Protein AF-A0A7G3AME1-F1 (afdb_monomer_lite)

Radius of gyration: 19.37 Å; chains: 1; bounding box: 49×24×48 Å

Secondary structure (DSSP, 8-state):
-HHHHHHHHHHHHTSHHHHHHHHHHHHHHHHHHTTTTTTGGGT--BPPPBTTTBT-HHHHTTSS-HHHHHHHHHTSSTT-SEEEEEETTEEEEEE--

pLDDT: mean 94.3, std 5.67, range [74.25, 98.38]

Sequence (97 aa):
MISYAISLLIGFVFSKWGAAVAALVYVAYKWSISPFDTWEKRGVKSIPPVPFFGNFKEVLLQTKTFNDATNEQYNYFPNEQVFGIYQLRQPLLMIRD

Organism: Lutzomyia longipalpis (NCBI:txid7200)

Structure (mmCIF, N/CA/C/O backbone):
data_AF-A0A7G3AME1-F1
#
_entry.id   AF-A0A7G3AME1-F1
#
loop_
_atom_site.group_PDB
_atom_site.id
_atom_site.type_symbol
_atom_site.label_atom_id
_atom_site.label_alt_id
_atom_site.label_comp_id
_atom_site.label_asym_id
_atom_site.label_entity_id
_atom_site.label_seq_id
_atom_site.pdbx_PDB_ins_code
_atom_site.Cartn_x
_atom_site.Cartn_y
_atom_site.Cartn_z
_atom_site.occupancy
_atom_site.B_iso_or_equiv
_atom_site.auth_seq_id
_atom_site.auth_comp_id
_atom_site.auth_asym_id
_atom_site.auth_atom_id
_atom_site.pdbx_PDB_model_num
ATOM 1 N N . MET A 1 1 ? 28.865 14.376 -25.031 1.00 74.25 1 MET A N 1
ATOM 2 C CA . MET A 1 1 ? 28.498 13.482 -23.905 1.00 74.25 1 MET A CA 1
ATOM 3 C C . MET A 1 1 ? 27.001 13.519 -23.593 1.00 74.25 1 MET A C 1
ATOM 5 O O . MET A 1 1 ? 26.384 12.468 -23.658 1.00 74.25 1 MET A O 1
ATOM 9 N N . ILE A 1 2 ? 26.387 14.689 -23.360 1.00 81.75 2 ILE A N 1
ATOM 10 C CA . ILE A 1 2 ? 24.939 14.806 -23.057 1.00 81.75 2 ILE A CA 1
ATOM 11 C C . ILE A 1 2 ? 24.042 14.290 -24.201 1.00 81.75 2 ILE A C 1
ATOM 13 O O . ILE A 1 2 ? 23.155 13.479 -23.965 1.00 81.75 2 ILE A O 1
ATOM 17 N N . SER A 1 3 ? 24.318 14.673 -25.453 1.00 80.81 3 SER A N 1
ATOM 18 C CA . SER A 1 3 ? 23.549 14.199 -26.620 1.00 80.81 3 SER A CA 1
ATOM 19 C C . SER A 1 3 ? 23.598 12.671 -26.802 1.00 80.81 3 SER A C 1
ATOM 21 O O . SER A 1 3 ? 22.592 12.068 -27.156 1.00 80.81 3 SER A O 1
ATOM 23 N N . TYR A 1 4 ? 24.722 12.025 -26.476 1.00 87.19 4 TYR A N 1
ATOM 24 C CA . TYR A 1 4 ? 24.857 10.567 -26.557 1.00 87.19 4 TYR A CA 1
ATOM 25 C C . TYR A 1 4 ? 24.028 9.850 -25.480 1.00 87.19 4 TYR A C 1
ATOM 27 O O . TYR A 1 4 ? 23.345 8.873 -25.774 1.00 87.19 4 TYR A O 1
ATOM 35 N N . ALA A 1 5 ? 24.025 10.377 -24.250 1.00 83.81 5 ALA A N 1
ATOM 36 C CA . ALA A 1 5 ? 23.186 9.862 -23.169 1.00 83.81 5 ALA A CA 1
ATOM 37 C C . ALA A 1 5 ? 21.686 9.975 -23.502 1.00 83.81 5 ALA A C 1
ATOM 39 O O . ALA A 1 5 ? 20.931 9.037 -23.262 1.00 83.81 5 ALA A O 1
ATOM 40 N N . ILE A 1 6 ? 21.264 11.082 -24.123 1.00 85.50 6 ILE A N 1
ATOM 41 C CA . ILE A 1 6 ? 19.876 11.283 -24.566 1.00 85.50 6 ILE A CA 1
ATOM 42 C C . ILE A 1 6 ? 19.495 10.274 -25.659 1.00 85.50 6 ILE A C 1
ATOM 44 O O . ILE A 1 6 ? 18.458 9.623 -25.550 1.00 85.50 6 ILE A O 1
ATOM 48 N N . SER A 1 7 ? 20.340 10.084 -26.675 1.00 82.25 7 SER A N 1
ATOM 49 C CA . SER A 1 7 ? 20.075 9.116 -27.748 1.00 82.25 7 SER A CA 1
ATOM 50 C C . SER A 1 7 ? 20.003 7.672 -27.239 1.00 82.25 7 SER A C 1
ATOM 52 O O . SER A 1 7 ? 19.168 6.903 -27.713 1.00 82.25 7 SER A O 1
ATOM 54 N N . LEU A 1 8 ? 20.821 7.306 -26.246 1.00 82.19 8 LEU A N 1
ATOM 55 C CA . LEU A 1 8 ? 20.750 5.995 -25.591 1.00 82.19 8 LEU A CA 1
ATOM 56 C C . LEU A 1 8 ? 19.444 5.801 -24.813 1.00 82.19 8 LEU A C 1
ATOM 58 O O . LEU A 1 8 ? 18.836 4.736 -24.907 1.00 82.19 8 LEU A O 1
ATOM 62 N N . LEU A 1 9 ? 18.987 6.823 -24.081 1.00 79.94 9 LEU A N 1
ATOM 63 C CA . LEU A 1 9 ? 17.713 6.773 -23.359 1.00 79.94 9 LEU A CA 1
ATOM 64 C C . LEU A 1 9 ? 16.527 6.643 -24.321 1.00 79.94 9 LEU A C 1
ATOM 66 O O . LEU A 1 9 ? 15.665 5.793 -24.112 1.00 79.94 9 LEU A O 1
ATOM 70 N N . ILE A 1 10 ? 16.512 7.423 -25.405 1.00 79.25 10 ILE A N 1
ATOM 71 C CA . ILE A 1 10 ? 15.483 7.343 -26.451 1.00 79.25 10 ILE A CA 1
ATOM 72 C C . ILE A 1 10 ? 15.495 5.952 -27.093 1.00 79.25 10 ILE A C 1
ATOM 74 O O . ILE A 1 10 ? 14.458 5.294 -27.164 1.00 79.25 10 ILE A O 1
ATOM 78 N N . GLY A 1 11 ? 16.670 5.462 -27.494 1.00 78.50 11 GLY A N 1
ATOM 79 C CA . GLY A 1 11 ? 16.819 4.125 -28.062 1.00 78.50 11 GLY A CA 1
ATOM 80 C C . GLY A 1 11 ? 16.319 3.028 -27.122 1.00 78.50 11 GLY A C 1
ATOM 81 O O . GLY A 1 11 ? 15.637 2.111 -27.567 1.00 78.50 11 GLY A O 1
ATOM 82 N N . PHE A 1 12 ? 16.588 3.139 -25.819 1.00 80.75 12 PHE A N 1
ATOM 83 C CA . PHE A 1 12 ? 16.099 2.192 -24.819 1.00 80.75 12 PHE A CA 1
ATOM 84 C C . PHE A 1 12 ? 14.572 2.230 -24.674 1.00 80.75 12 PHE A C 1
ATOM 86 O O . PHE A 1 12 ? 13.942 1.172 -24.699 1.00 80.75 12 PHE A O 1
ATOM 93 N N . VAL A 1 13 ? 13.973 3.422 -24.590 1.00 81.62 13 VAL A N 1
ATOM 94 C CA . VAL A 1 13 ? 12.515 3.608 -24.467 1.00 81.62 13 VAL A CA 1
ATOM 95 C C . VAL A 1 13 ? 11.767 3.010 -25.662 1.00 81.62 13 VAL A C 1
ATOM 97 O O . VAL A 1 13 ? 10.772 2.317 -25.465 1.00 81.62 13 VAL A O 1
ATOM 100 N N . PHE A 1 14 ? 12.269 3.206 -26.885 1.00 83.62 14 PHE A N 1
ATOM 101 C CA . PHE A 1 14 ? 11.668 2.649 -28.105 1.00 83.62 14 PHE A CA 1
ATOM 102 C C . PHE A 1 14 ? 12.154 1.229 -28.446 1.00 83.62 14 PHE A C 1
ATOM 104 O O . PHE A 1 14 ? 11.772 0.668 -29.474 1.00 83.62 14 PHE A O 1
ATOM 111 N N . SER A 1 15 ? 12.981 0.616 -27.594 1.00 90.94 15 SER A N 1
ATOM 112 C CA . SER A 1 15 ? 13.423 -0.768 -27.775 1.00 90.94 15 SER A CA 1
ATOM 113 C C . SER A 1 15 ? 12.425 -1.772 -27.196 1.00 90.94 15 SER A C 1
ATOM 115 O O . SER A 1 15 ? 11.650 -1.478 -26.284 1.00 90.94 15 SER A O 1
ATOM 117 N N . LYS A 1 16 ? 12.536 -3.030 -27.640 1.00 90.38 16 LYS A N 1
ATOM 118 C CA . LYS A 1 16 ? 11.822 -4.168 -27.038 1.00 90.38 16 LYS A CA 1
ATOM 119 C C . LYS A 1 16 ? 12.061 -4.311 -25.527 1.00 90.38 16 LYS A C 1
ATOM 121 O O . LYS A 1 16 ? 11.189 -4.804 -24.822 1.00 90.38 16 LYS A O 1
ATOM 126 N N . TRP A 1 17 ? 13.217 -3.866 -25.026 1.00 91.38 17 TRP A N 1
ATOM 127 C CA . TRP A 1 17 ? 13.538 -3.903 -23.599 1.00 91.38 17 TRP A CA 1
ATOM 128 C C . TRP A 1 17 ? 12.768 -2.839 -22.816 1.00 91.38 17 TRP A C 1
ATOM 130 O O . TRP A 1 17 ? 12.251 -3.145 -21.746 1.00 91.38 17 TRP A O 1
ATOM 140 N N . GLY A 1 18 ? 12.611 -1.634 -23.375 1.00 92.44 18 GLY A N 1
ATOM 141 C CA . GLY A 1 18 ? 11.757 -0.591 -22.801 1.00 92.44 18 GLY A CA 1
ATOM 142 C C . GLY A 1 18 ? 10.299 -1.044 -22.705 1.00 92.44 18 GLY A C 1
ATOM 143 O O . GLY A 1 18 ? 9.689 -0.944 -21.640 1.00 92.44 18 GLY A O 1
ATOM 144 N N . ALA A 1 19 ? 9.772 -1.648 -23.775 1.00 92.38 19 ALA A N 1
ATOM 145 C CA . ALA A 1 19 ? 8.428 -2.229 -23.777 1.00 92.38 19 ALA A CA 1
ATOM 146 C C . ALA A 1 19 ? 8.274 -3.372 -22.753 1.00 92.38 19 ALA A C 1
ATOM 148 O O . ALA A 1 19 ? 7.277 -3.419 -22.033 1.00 92.38 19 ALA A O 1
ATOM 149 N N . ALA A 1 20 ? 9.266 -4.262 -22.638 1.00 95.06 20 ALA A N 1
ATOM 150 C CA . ALA A 1 20 ? 9.258 -5.343 -21.651 1.00 95.06 20 ALA A CA 1
ATOM 151 C C . ALA A 1 20 ? 9.256 -4.813 -20.207 1.00 95.06 20 ALA A C 1
ATOM 153 O O . ALA A 1 20 ? 8.497 -5.306 -19.374 1.00 95.06 20 ALA A O 1
ATOM 154 N N . VAL A 1 21 ? 10.053 -3.780 -19.914 1.00 95.38 21 VAL A N 1
ATOM 155 C CA . VAL A 1 21 ? 10.070 -3.121 -18.599 1.00 95.38 21 VAL A CA 1
ATOM 156 C C . VAL A 1 21 ? 8.727 -2.455 -18.307 1.00 95.38 21 VAL A C 1
ATOM 158 O O . VAL A 1 21 ? 8.185 -2.640 -17.220 1.00 95.38 21 VAL A O 1
ATOM 161 N N . ALA A 1 22 ? 8.145 -1.739 -19.273 1.00 95.25 22 ALA A N 1
ATOM 162 C CA . ALA A 1 22 ? 6.830 -1.121 -19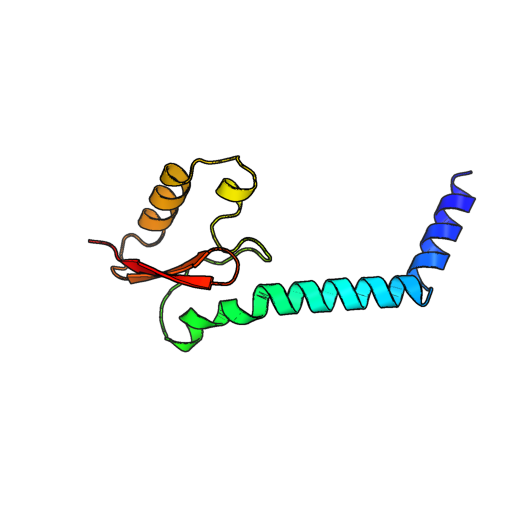.110 1.00 95.25 22 ALA A CA 1
ATOM 163 C C . ALA A 1 22 ? 5.733 -2.166 -18.837 1.00 95.25 22 ALA A C 1
ATOM 165 O O . ALA A 1 22 ? 4.925 -1.989 -17.924 1.00 95.25 22 ALA A O 1
ATOM 166 N N . ALA A 1 23 ? 5.743 -3.285 -19.569 1.00 96.81 23 ALA A N 1
ATOM 167 C CA . ALA A 1 23 ? 4.825 -4.397 -19.342 1.00 96.81 23 ALA A CA 1
ATOM 168 C C . ALA A 1 23 ? 5.011 -5.014 -17.946 1.00 96.81 23 ALA A C 1
ATOM 170 O O . ALA A 1 23 ? 4.028 -5.253 -17.246 1.00 96.81 23 ALA A O 1
ATOM 171 N N . LEU A 1 24 ? 6.257 -5.214 -17.504 1.00 97.75 24 LEU A N 1
ATOM 172 C CA . LEU A 1 24 ? 6.560 -5.736 -16.170 1.00 97.75 24 LEU A CA 1
ATOM 173 C C . LEU A 1 24 ? 6.064 -4.795 -15.063 1.00 97.75 24 LEU A C 1
ATOM 175 O O . LEU A 1 24 ? 5.425 -5.254 -14.119 1.00 97.75 24 LEU A O 1
ATOM 179 N N . VAL A 1 25 ? 6.304 -3.486 -15.194 1.00 97.38 25 VAL A N 1
ATOM 180 C CA . VAL A 1 25 ? 5.817 -2.467 -14.247 1.00 97.38 25 VAL A CA 1
ATOM 181 C C . VAL A 1 25 ? 4.291 -2.459 -14.202 1.00 97.38 25 VAL A C 1
ATOM 183 O O . VAL A 1 25 ? 3.711 -2.438 -13.117 1.00 97.38 25 VAL A O 1
ATOM 186 N N . TYR A 1 26 ? 3.631 -2.535 -15.360 1.00 97.88 26 TYR A N 1
ATOM 187 C CA . TYR A 1 26 ? 2.174 -2.602 -15.437 1.00 97.88 26 TYR A CA 1
ATOM 188 C C . TYR A 1 26 ? 1.620 -3.852 -14.740 1.00 97.88 26 TYR A C 1
ATOM 190 O O . TYR A 1 26 ? 0.709 -3.745 -13.918 1.00 97.88 26 TYR A O 1
ATOM 198 N N . VAL A 1 27 ? 2.192 -5.030 -15.011 1.00 98.38 27 VAL A N 1
ATOM 199 C CA . VAL A 1 27 ? 1.789 -6.290 -14.366 1.00 98.38 27 VAL A CA 1
ATOM 200 C C . VAL A 1 27 ? 2.022 -6.231 -12.859 1.00 98.38 27 VAL A C 1
ATOM 202 O O . VAL A 1 27 ? 1.123 -6.589 -12.101 1.00 98.38 27 VAL A O 1
ATOM 205 N N . ALA A 1 28 ? 3.176 -5.734 -12.409 1.00 98.00 28 ALA A N 1
ATOM 206 C CA . ALA A 1 28 ? 3.481 -5.587 -10.988 1.00 98.00 28 ALA A CA 1
ATOM 207 C C . ALA A 1 28 ? 2.496 -4.633 -10.292 1.00 98.00 28 ALA A C 1
ATOM 209 O O . ALA A 1 28 ? 1.981 -4.951 -9.219 1.00 98.00 28 ALA A O 1
ATOM 210 N N . TYR A 1 29 ? 2.172 -3.502 -10.927 1.00 97.94 29 TYR A N 1
ATOM 211 C CA . TYR A 1 29 ? 1.172 -2.559 -10.432 1.00 97.94 29 TYR A CA 1
ATOM 212 C C . TYR A 1 29 ? -0.211 -3.212 -10.327 1.00 97.94 29 TYR A C 1
ATOM 214 O O . TYR A 1 29 ? -0.831 -3.177 -9.264 1.00 97.94 29 TYR A O 1
ATOM 222 N N . LYS A 1 30 ? -0.681 -3.876 -11.392 1.00 98.00 30 LYS A N 1
ATOM 223 C CA . LYS A 1 30 ? -1.983 -4.561 -11.404 1.00 98.00 30 LYS A CA 1
ATOM 224 C C . LYS A 1 30 ? -2.055 -5.686 -10.377 1.00 98.00 30 LYS A C 1
ATOM 226 O O . LYS A 1 30 ? -3.052 -5.776 -9.667 1.00 98.00 30 LYS A O 1
ATOM 231 N N . TRP A 1 31 ? -1.010 -6.503 -10.263 1.00 97.62 31 TRP A N 1
ATOM 232 C CA . TRP A 1 31 ? -0.893 -7.544 -9.240 1.00 97.62 31 TRP A CA 1
ATOM 233 C C . TRP A 1 31 ? -0.966 -6.958 -7.829 1.00 97.62 31 TRP A C 1
ATOM 235 O O . TRP A 1 31 ? -1.644 -7.507 -6.955 1.00 97.62 31 TRP A O 1
ATOM 245 N N . SER A 1 32 ? -0.310 -5.820 -7.611 1.00 97.25 32 SER A N 1
ATOM 246 C CA . SER A 1 32 ? -0.325 -5.155 -6.320 1.00 97.25 32 SER A CA 1
ATOM 247 C C . SER A 1 32 ? -1.716 -4.666 -5.923 1.00 97.25 32 SER A C 1
ATOM 249 O O . SER A 1 32 ? -2.059 -4.799 -4.752 1.00 97.25 32 SER A O 1
ATOM 251 N N . ILE A 1 33 ? -2.474 -4.063 -6.839 1.00 97.56 33 ILE A N 1
ATOM 252 C CA . ILE A 1 33 ? -3.775 -3.458 -6.510 1.00 97.56 33 ILE A CA 1
ATOM 253 C C . ILE A 1 33 ? -4.947 -4.432 -6.658 1.00 97.56 33 ILE A C 1
ATOM 255 O O . ILE A 1 33 ? -6.069 -4.094 -6.295 1.00 97.56 33 ILE A O 1
ATOM 259 N N . SER A 1 34 ? -4.707 -5.645 -7.169 1.00 97.19 34 SER A N 1
ATOM 260 C CA . SER A 1 34 ? -5.764 -6.624 -7.443 1.00 97.19 34 SER A CA 1
ATOM 261 C C . SER A 1 34 ? -6.675 -6.984 -6.256 1.00 97.19 34 SER A C 1
ATOM 263 O O . SER A 1 34 ? -7.820 -7.320 -6.532 1.00 97.19 34 SER A O 1
ATOM 265 N N . PRO A 1 35 ? -6.242 -6.963 -4.973 1.00 96.44 35 PRO A N 1
ATOM 266 C CA . PRO A 1 35 ? -7.132 -7.277 -3.855 1.00 96.44 35 PRO A CA 1
ATOM 267 C C . PRO A 1 35 ? -7.837 -6.047 -3.261 1.00 96.44 35 PRO A C 1
ATOM 269 O O . PRO A 1 35 ? -8.672 -6.211 -2.373 1.00 96.44 35 PRO A O 1
ATOM 272 N N . PHE A 1 36 ? -7.513 -4.825 -3.703 1.00 97.44 36 PHE A N 1
ATOM 273 C CA . PHE A 1 36 ? -7.955 -3.586 -3.048 1.00 97.44 36 PHE A CA 1
ATOM 274 C C . PHE A 1 36 ? -9.443 -3.255 -3.226 1.00 97.44 36 PHE A C 1
ATOM 276 O O . PHE A 1 36 ? -9.949 -2.356 -2.559 1.00 97.44 36 PHE A O 1
ATOM 283 N N . ASP A 1 37 ? -10.165 -4.040 -4.024 1.00 96.88 37 ASP A N 1
ATOM 284 C CA . ASP A 1 37 ? -11.618 -3.961 -4.187 1.00 96.88 37 ASP A CA 1
ATOM 285 C C . ASP A 1 37 ? -12.399 -4.882 -3.222 1.00 96.88 37 ASP A C 1
ATOM 287 O O . ASP A 1 37 ? -13.627 -4.938 -3.267 1.00 96.88 37 ASP A O 1
ATOM 291 N N . THR A 1 38 ? -11.711 -5.604 -2.325 1.00 97.88 38 THR A N 1
ATOM 292 C CA . THR A 1 38 ? -12.336 -6.585 -1.419 1.00 97.88 38 THR A CA 1
ATOM 293 C C . THR A 1 38 ? -13.397 -5.955 -0.516 1.00 97.88 38 THR A C 1
ATOM 295 O O . THR A 1 38 ? -14.478 -6.522 -0.354 1.00 97.88 38 THR A O 1
ATOM 298 N N . TRP A 1 39 ? -13.100 -4.804 0.092 1.00 98.06 39 TRP A N 1
ATOM 299 C CA . TRP A 1 39 ? -14.023 -4.133 1.014 1.00 98.06 39 TRP A CA 1
ATOM 300 C C . TRP A 1 39 ? -15.169 -3.428 0.294 1.00 98.06 39 TRP A C 1
ATOM 302 O O . TRP A 1 39 ? -16.317 -3.565 0.714 1.00 98.06 39 TRP A O 1
ATOM 312 N N . GLU A 1 40 ? -14.884 -2.794 -0.845 1.00 96.12 40 GLU A N 1
ATOM 313 C CA . GLU A 1 40 ? -15.897 -2.183 -1.709 1.00 96.12 40 GLU A CA 1
ATOM 314 C C . GLU A 1 40 ? -16.938 -3.218 -2.161 1.00 96.12 40 GLU A C 1
ATOM 316 O O . GLU A 1 40 ? -18.135 -3.017 -1.969 1.00 96.12 40 GLU A O 1
ATOM 321 N N . LYS A 1 41 ? -16.491 -4.390 -2.638 1.00 97.75 41 LYS A N 1
ATOM 322 C CA . LYS A 1 41 ? -17.372 -5.514 -3.012 1.00 97.75 41 LYS A CA 1
ATOM 323 C C . LYS A 1 41 ? -18.241 -6.029 -1.862 1.00 97.75 41 LYS A C 1
ATOM 325 O O . LYS A 1 41 ? -19.261 -6.665 -2.111 1.00 97.75 41 LYS A O 1
ATOM 330 N N . ARG A 1 42 ? -17.828 -5.802 -0.613 1.00 96.94 42 ARG A N 1
ATOM 331 C CA . ARG A 1 42 ? -18.550 -6.211 0.603 1.00 96.94 42 ARG A CA 1
ATOM 332 C C . ARG A 1 42 ? -19.407 -5.088 1.193 1.00 96.94 42 ARG A C 1
ATOM 334 O O . ARG A 1 42 ? -20.036 -5.310 2.220 1.00 96.94 42 ARG A O 1
ATOM 341 N N . GLY A 1 43 ? -19.422 -3.901 0.583 1.00 96.75 43 GLY A N 1
ATOM 342 C CA . GLY A 1 43 ? -20.133 -2.735 1.110 1.00 96.75 43 GLY A CA 1
ATOM 343 C C . GLY A 1 43 ? -19.515 -2.157 2.387 1.00 96.75 43 GLY A C 1
ATOM 344 O O . GLY A 1 43 ? -20.203 -1.478 3.143 1.00 96.75 43 GLY A O 1
ATOM 345 N N . VAL A 1 44 ? -18.233 -2.429 2.648 1.00 97.44 44 VAL A N 1
ATOM 346 C CA . VAL A 1 44 ? -17.510 -1.960 3.838 1.00 97.44 44 VAL A CA 1
ATOM 347 C C . VAL A 1 44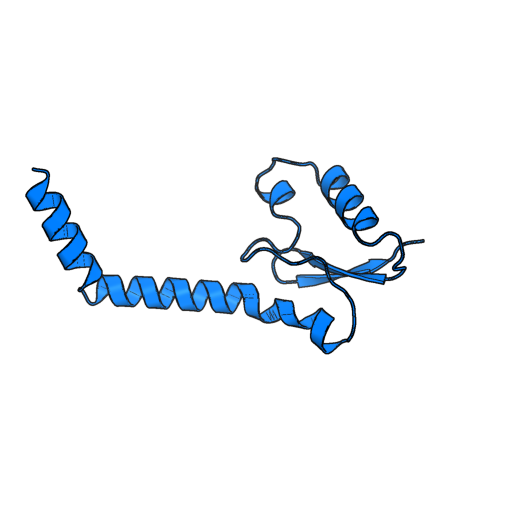 ? -16.600 -0.798 3.443 1.00 97.44 44 VAL A C 1
ATOM 349 O O . VAL A 1 44 ? -15.828 -0.907 2.489 1.0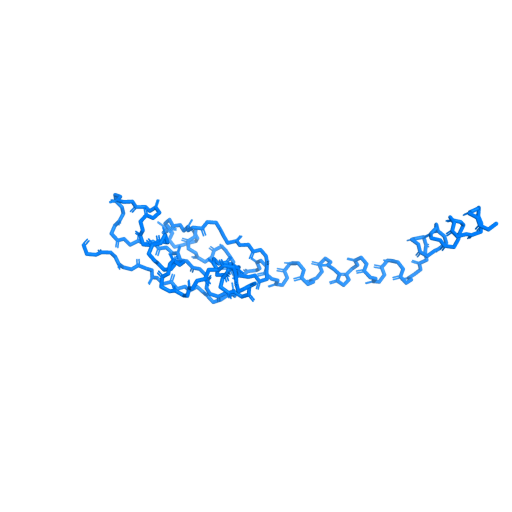0 97.44 44 VAL A O 1
ATOM 352 N N . LYS A 1 45 ? -16.657 0.315 4.185 1.00 97.12 45 LYS A N 1
ATOM 353 C CA . LYS A 1 45 ? -15.720 1.436 3.999 1.00 97.12 45 LYS A CA 1
ATOM 354 C C . LYS A 1 45 ? -14.296 0.968 4.269 1.00 97.12 45 LYS A C 1
ATOM 356 O O . LYS A 1 45 ? -14.082 0.193 5.192 1.00 97.12 45 LYS A O 1
ATOM 361 N N . SER A 1 46 ? -13.316 1.449 3.512 1.00 97.75 46 SER A N 1
ATOM 362 C CA . SER A 1 46 ? -11.910 1.116 3.756 1.00 97.75 46 SER A CA 1
ATOM 363 C C . SER A 1 46 ? -10.993 2.314 3.600 1.00 97.75 46 SER A C 1
ATOM 365 O O . SER A 1 46 ? -11.241 3.171 2.751 1.00 97.75 46 SER A O 1
ATOM 367 N N . ILE A 1 47 ? -9.907 2.342 4.372 1.00 97.62 47 ILE A N 1
ATOM 368 C CA . ILE A 1 47 ? -8.855 3.348 4.201 1.00 97.62 47 ILE A CA 1
ATOM 369 C C . ILE A 1 47 ? -8.185 3.112 2.838 1.00 97.62 47 ILE A C 1
ATOM 371 O O . ILE A 1 47 ? -7.753 1.982 2.583 1.00 97.62 47 ILE A O 1
ATOM 375 N N . PRO A 1 48 ? -8.051 4.133 1.968 1.00 97.00 48 PRO A N 1
ATOM 376 C CA . PRO A 1 48 ? -7.421 3.979 0.659 1.00 97.00 48 PRO A CA 1
ATOM 377 C C . PRO A 1 48 ? -6.009 3.374 0.770 1.00 97.00 48 PRO A C 1
ATOM 379 O O . PRO A 1 48 ? -5.135 3.979 1.397 1.00 97.00 48 PRO A O 1
ATOM 382 N N . PRO A 1 49 ? -5.765 2.176 0.211 1.00 97.44 49 PRO A N 1
ATOM 383 C CA . PRO A 1 49 ? -4.460 1.533 0.284 1.00 97.44 49 PRO A CA 1
ATOM 384 C C . PRO A 1 49 ? -3.484 2.101 -0.749 1.00 97.44 49 PRO A C 1
ATOM 386 O O . PRO A 1 49 ? -3.860 2.506 -1.850 1.00 97.44 49 PRO A O 1
ATOM 389 N N . VAL A 1 50 ? -2.196 2.064 -0.418 1.00 97.69 50 VAL A N 1
ATOM 390 C CA . VAL A 1 50 ? -1.105 2.422 -1.326 1.00 97.69 50 VAL A CA 1
ATOM 391 C C . VAL A 1 50 ? -0.639 1.167 -2.077 1.00 97.69 50 VAL A C 1
ATOM 393 O O . VAL A 1 50 ? -0.437 0.125 -1.445 1.00 97.69 50 VAL A O 1
ATOM 396 N N . PRO A 1 51 ? -0.414 1.228 -3.406 1.00 97.12 51 PRO A N 1
ATOM 397 C CA . PRO A 1 51 ? 0.200 0.129 -4.146 1.00 97.12 51 PRO A CA 1
ATOM 398 C C . PRO A 1 51 ? 1.476 -0.375 -3.458 1.00 97.12 51 PRO A C 1
ATOM 400 O O . PRO A 1 51 ? 2.308 0.407 -3.016 1.00 97.12 51 PRO A O 1
ATOM 403 N N . PHE A 1 52 ? 1.603 -1.691 -3.371 1.00 96.12 52 PHE A N 1
ATOM 404 C CA . PHE A 1 52 ? 2.621 -2.526 -2.734 1.00 96.12 52 PHE A CA 1
ATOM 405 C C . PHE A 1 52 ? 2.611 -2.513 -1.206 1.00 96.12 52 PHE A C 1
ATOM 407 O O . PHE A 1 52 ? 2.974 -3.518 -0.602 1.00 96.12 52 PHE A O 1
ATOM 414 N N . PHE A 1 53 ? 2.137 -1.436 -0.583 1.00 96.88 53 PHE A N 1
ATOM 415 C CA . PHE A 1 53 ? 2.261 -1.225 0.861 1.00 96.88 53 PHE A CA 1
ATOM 416 C C . PHE A 1 53 ? 0.954 -1.414 1.646 1.00 96.88 53 PHE A C 1
ATOM 418 O O . PHE A 1 53 ? 0.992 -1.617 2.862 1.00 96.88 53 PHE A O 1
ATOM 425 N N . GLY A 1 54 ? -0.204 -1.356 0.985 1.00 97.38 54 GLY A N 1
ATOM 426 C CA . GLY A 1 54 ? -1.490 -1.307 1.679 1.00 97.38 54 GLY A CA 1
ATOM 427 C C . GLY A 1 54 ? -1.594 -0.027 2.512 1.00 97.38 54 GLY A C 1
ATOM 428 O O . GLY A 1 54 ? -1.219 1.048 2.048 1.00 97.38 54 GLY A O 1
ATOM 429 N N . ASN A 1 55 ? -2.064 -0.131 3.752 1.00 97.88 55 ASN A N 1
ATOM 430 C CA . ASN A 1 55 ? -2.184 0.997 4.681 1.00 97.88 55 ASN A CA 1
ATOM 431 C C . ASN A 1 55 ? -1.001 1.128 5.661 1.00 97.88 55 ASN A C 1
ATOM 433 O O . ASN A 1 55 ? -1.054 1.964 6.555 1.00 97.88 55 ASN A O 1
ATOM 437 N N . PHE A 1 56 ? 0.061 0.326 5.511 1.00 97.06 56 PHE A N 1
ATOM 4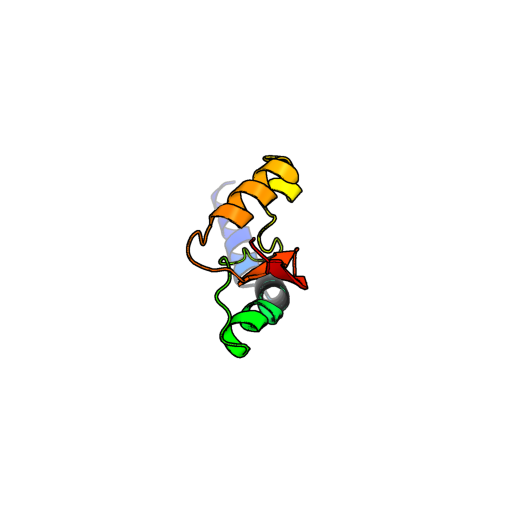38 C CA . PHE A 1 56 ? 1.208 0.282 6.437 1.00 97.06 56 PHE A CA 1
ATOM 439 C C . PHE A 1 56 ? 2.516 0.787 5.802 1.00 97.06 56 PHE A C 1
ATOM 441 O O . PHE A 1 56 ? 3.608 0.362 6.186 1.00 97.06 56 PHE A O 1
ATOM 448 N N . LYS A 1 57 ? 2.430 1.693 4.819 1.00 97.31 57 LYS A N 1
ATOM 449 C C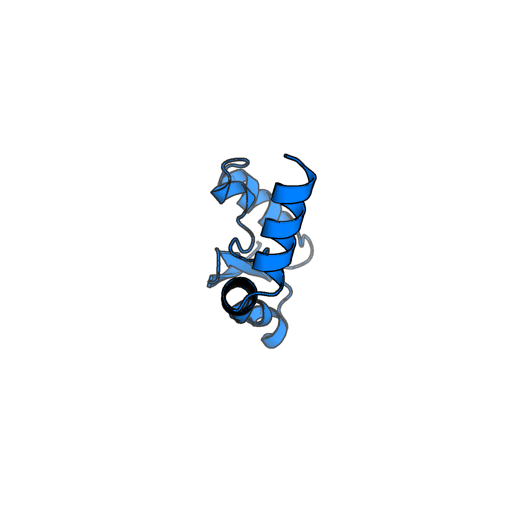A . LYS A 1 57 ? 3.598 2.258 4.120 1.00 97.31 57 LYS A CA 1
ATOM 450 C C . LYS A 1 57 ? 4.601 2.866 5.098 1.00 97.31 57 LYS A C 1
ATOM 452 O O . LYS A 1 57 ? 5.792 2.597 4.999 1.00 97.31 57 LYS A O 1
ATOM 457 N N . GLU A 1 58 ? 4.124 3.660 6.045 1.00 97.25 58 GLU A N 1
ATOM 458 C CA . GLU A 1 58 ? 4.945 4.397 7.003 1.00 97.25 58 GLU A CA 1
ATOM 459 C C . GLU A 1 58 ? 5.669 3.462 7.978 1.00 97.25 58 GLU A C 1
ATOM 461 O O . GLU A 1 58 ? 6.788 3.753 8.393 1.00 97.25 58 GLU A O 1
ATOM 466 N N . VAL A 1 59 ? 5.062 2.318 8.306 1.00 97.38 59 VAL A N 1
ATOM 467 C CA . VAL A 1 59 ? 5.697 1.281 9.133 1.00 97.38 59 VAL A CA 1
ATOM 468 C C . VAL A 1 59 ? 6.806 0.584 8.345 1.00 97.38 59 VAL A C 1
ATOM 470 O O . VAL A 1 59 ? 7.907 0.393 8.854 1.00 97.38 59 VAL A O 1
ATOM 473 N N . LEU A 1 60 ? 6.549 0.253 7.076 1.00 96.31 60 LEU A N 1
ATOM 474 C CA . LEU A 1 60 ? 7.520 -0.416 6.201 1.00 96.31 60 LEU A CA 1
ATOM 475 C C . LEU A 1 60 ? 8.701 0.487 5.826 1.00 96.31 60 LEU A C 1
ATOM 477 O O . LEU A 1 60 ? 9.823 0.004 5.702 1.00 96.31 60 LEU A O 1
ATOM 481 N N . LEU A 1 61 ? 8.462 1.793 5.681 1.00 97.06 61 LEU A N 1
ATOM 482 C CA . LEU A 1 61 ? 9.502 2.806 5.481 1.00 97.06 61 LEU A CA 1
ATOM 483 C C . LEU A 1 61 ? 10.163 3.259 6.792 1.00 97.06 61 LEU A C 1
ATOM 485 O O . LEU A 1 61 ? 11.004 4.153 6.760 1.00 97.06 61 LEU A O 1
ATOM 489 N N . GLN A 1 62 ? 9.787 2.666 7.931 1.00 96.75 62 GLN A N 1
ATOM 490 C CA . GLN A 1 62 ? 10.312 2.986 9.263 1.00 96.75 62 GLN A CA 1
ATOM 491 C C . GLN A 1 62 ? 10.155 4.465 9.658 1.00 96.75 62 GLN A C 1
ATOM 493 O O . GLN A 1 62 ? 10.903 4.981 10.485 1.00 96.75 62 GLN A O 1
ATOM 498 N N . THR A 1 63 ? 9.169 5.159 9.085 1.00 97.38 63 THR A N 1
ATOM 499 C CA . THR A 1 63 ? 8.860 6.558 9.411 1.00 97.38 63 THR A CA 1
ATOM 500 C C . THR A 1 63 ? 7.867 6.688 10.565 1.00 97.38 63 THR A C 1
ATOM 502 O O . THR A 1 63 ? 7.757 7.764 11.143 1.00 97.38 63 THR A O 1
ATOM 505 N N . LYS A 1 64 ? 7.124 5.620 10.889 1.00 97.12 64 LYS A N 1
ATOM 506 C CA . LYS A 1 64 ? 6.224 5.533 12.052 1.00 97.12 64 LYS A CA 1
ATOM 507 C C . LYS A 1 64 ? 6.343 4.171 12.720 1.00 97.12 64 LYS A C 1
ATOM 509 O O . LYS A 1 64 ? 6.636 3.175 12.055 1.00 97.12 64 LYS A O 1
ATOM 514 N N . THR A 1 65 ? 6.078 4.112 14.024 1.00 97.44 65 THR A N 1
ATOM 515 C CA . THR A 1 65 ? 5.946 2.824 14.710 1.00 97.44 65 THR A CA 1
ATOM 516 C C . THR A 1 65 ? 4.639 2.137 14.308 1.00 97.44 65 THR A C 1
ATOM 518 O O . THR A 1 65 ? 3.699 2.773 13.825 1.00 97.44 65 THR A O 1
ATOM 521 N N . PHE A 1 66 ? 4.560 0.823 14.524 1.00 95.75 66 PHE A N 1
ATOM 522 C CA . PHE A 1 66 ? 3.322 0.075 14.299 1.00 95.75 66 PHE A CA 1
ATOM 523 C C . PHE A 1 66 ? 2.160 0.615 15.149 1.00 95.75 66 PHE A C 1
ATOM 525 O O . PHE A 1 66 ? 1.036 0.705 14.656 1.00 95.75 66 PHE A O 1
ATOM 532 N N . ASN A 1 67 ? 2.436 1.030 16.390 1.00 97.00 67 ASN A N 1
ATOM 533 C CA . ASN A 1 67 ? 1.428 1.585 17.293 1.00 97.00 67 ASN A CA 1
ATOM 534 C C . ASN A 1 67 ? 0.907 2.936 16.795 1.00 97.00 67 ASN A C 1
ATOM 536 O O . ASN A 1 67 ? -0.303 3.128 16.755 1.00 97.00 67 ASN A O 1
ATOM 540 N N . ASP A 1 68 ? 1.793 3.837 16.359 1.00 97.75 68 ASP A N 1
ATOM 541 C CA . ASP A 1 68 ? 1.379 5.147 15.837 1.00 97.75 68 ASP A CA 1
ATOM 542 C C . ASP A 1 68 ? 0.501 4.988 14.593 1.00 97.75 68 ASP A C 1
ATOM 544 O O . ASP A 1 68 ? -0.578 5.572 14.511 1.00 97.75 68 ASP A O 1
ATOM 548 N N . ALA A 1 69 ? 0.921 4.138 13.650 1.00 96.81 69 ALA A N 1
ATOM 549 C CA . ALA A 1 69 ? 0.151 3.867 12.439 1.00 96.81 69 ALA A CA 1
ATOM 550 C C . ALA A 1 69 ? -1.209 3.221 12.752 1.00 96.81 69 ALA A C 1
ATOM 552 O O . ALA A 1 69 ? -2.219 3.609 12.171 1.00 96.81 69 ALA A O 1
ATOM 553 N N . THR A 1 70 ? -1.254 2.270 13.689 1.00 95.69 70 THR A N 1
ATOM 554 C CA . THR A 1 70 ? -2.508 1.615 14.095 1.00 95.69 70 THR A CA 1
ATOM 555 C C . THR A 1 70 ? -3.450 2.601 14.785 1.00 95.69 70 THR A C 1
ATOM 557 O O . THR A 1 70 ? -4.640 2.606 14.485 1.00 95.69 70 THR A O 1
ATOM 560 N N . ASN A 1 71 ? -2.934 3.479 15.650 1.00 96.50 71 ASN A N 1
ATOM 561 C CA . ASN A 1 71 ? -3.725 4.527 16.298 1.00 96.50 71 ASN A CA 1
ATOM 562 C C . ASN A 1 71 ? -4.301 5.518 15.278 1.00 96.50 71 ASN A C 1
ATOM 564 O O . ASN A 1 71 ? -5.467 5.896 15.374 1.00 96.50 71 ASN A O 1
ATOM 568 N N . GLU A 1 72 ? -3.520 5.933 14.280 1.00 96.50 72 GLU A N 1
ATOM 569 C CA . GLU A 1 72 ? -4.019 6.796 13.204 1.00 96.50 72 GLU A CA 1
ATOM 570 C C . GLU A 1 72 ? -5.099 6.106 12.364 1.00 96.50 72 GLU A C 1
ATOM 572 O O . GLU A 1 72 ? -6.129 6.711 12.070 1.00 96.50 72 GLU A O 1
ATOM 577 N N . GLN A 1 73 ? -4.895 4.832 12.013 1.00 96.81 73 GLN A N 1
ATOM 578 C CA . GLN A 1 73 ? -5.882 4.038 11.282 1.00 96.81 73 GLN A CA 1
ATOM 579 C C . GLN A 1 73 ? -7.177 3.876 12.085 1.00 96.81 73 GLN A C 1
ATOM 581 O O . GLN A 1 73 ? -8.247 4.136 11.542 1.00 96.81 73 GLN A O 1
ATOM 586 N N . TYR A 1 74 ? -7.089 3.519 13.373 1.00 96.69 74 TYR A N 1
ATOM 587 C CA . TYR A 1 74 ? -8.232 3.353 14.281 1.00 96.69 74 TYR A CA 1
ATOM 588 C C . TYR A 1 74 ? -9.112 4.611 14.329 1.00 96.69 74 TYR A C 1
ATOM 590 O O . TYR A 1 74 ? -10.339 4.520 14.329 1.00 96.69 74 TYR A O 1
ATOM 598 N N . ASN A 1 75 ? -8.491 5.793 14.290 1.00 96.12 75 ASN A N 1
ATOM 599 C CA . ASN A 1 75 ? -9.180 7.083 14.340 1.00 96.12 75 ASN A CA 1
ATOM 600 C C . ASN A 1 75 ? -9.594 7.642 12.962 1.00 96.12 75 ASN A C 1
ATOM 602 O O . ASN A 1 75 ? -10.187 8.718 12.902 1.00 96.12 75 ASN A O 1
ATOM 606 N N . TYR A 1 76 ? -9.315 6.945 11.853 1.00 96.94 76 TYR A N 1
ATOM 607 C CA . TYR A 1 76 ? -9.586 7.443 10.495 1.00 96.94 76 TYR A CA 1
ATOM 608 C C . TYR A 1 76 ? -11.090 7.589 10.202 1.00 96.94 76 TYR A C 1
ATOM 610 O O . TYR A 1 76 ? -11.512 8.520 9.515 1.00 96.94 76 TYR A O 1
ATOM 618 N N . PHE A 1 77 ? -11.912 6.685 10.745 1.00 96.38 77 PHE A N 1
ATOM 619 C CA . PHE A 1 77 ? -13.370 6.711 10.618 1.00 96.38 77 PHE A CA 1
ATOM 620 C C . PHE A 1 77 ? -14.044 6.735 12.001 1.00 96.38 77 PHE A C 1
ATOM 622 O O . PHE A 1 77 ? -14.587 5.722 12.443 1.00 96.38 77 PHE A O 1
ATOM 629 N N . PRO A 1 78 ? -14.076 7.889 12.692 1.00 94.62 78 PRO A N 1
ATOM 630 C CA . PRO A 1 78 ? -14.530 7.971 14.086 1.00 94.62 78 PRO A CA 1
ATOM 631 C C . PRO A 1 78 ? -16.017 7.640 14.285 1.00 94.62 78 PRO A C 1
ATOM 633 O O . PRO A 1 78 ? -16.439 7.367 15.401 1.00 94.62 78 PRO A O 1
ATOM 636 N N . ASN A 1 79 ? -16.817 7.644 13.214 1.00 95.19 79 ASN A N 1
ATOM 637 C CA . ASN A 1 79 ? -18.246 7.317 13.258 1.00 95.19 79 ASN A CA 1
ATOM 638 C C . ASN A 1 79 ? -18.551 5.875 12.823 1.00 95.19 79 ASN A C 1
ATOM 640 O O . ASN A 1 79 ? -19.692 5.439 12.929 1.00 95.19 79 ASN A O 1
ATOM 644 N N . GLU A 1 80 ? -17.558 5.134 12.331 1.00 95.50 80 GLU A N 1
ATOM 645 C CA . GLU A 1 80 ? -17.733 3.751 11.885 1.00 95.50 80 GLU A CA 1
ATOM 646 C C . GLU A 1 80 ? -17.243 2.803 12.981 1.00 95.50 80 GLU A C 1
ATOM 648 O O . GLU A 1 80 ? -16.182 3.026 13.566 1.00 95.50 80 GLU A O 1
ATOM 653 N N . GLN A 1 81 ? -18.011 1.754 13.276 1.00 95.25 81 GLN A N 1
ATOM 654 C CA . GLN A 1 81 ? -17.586 0.692 14.203 1.00 95.25 81 GLN A CA 1
ATOM 655 C C . GLN A 1 81 ? -16.692 -0.340 13.513 1.00 95.25 81 GLN A C 1
ATOM 657 O O . GLN A 1 81 ? -15.899 -1.022 14.153 1.00 95.25 81 GLN A O 1
ATOM 662 N N . VAL A 1 82 ? -16.833 -0.481 12.194 1.00 96.69 82 VAL A N 1
ATOM 663 C CA . VAL A 1 82 ? -16.119 -1.481 11.406 1.00 96.69 82 VAL A CA 1
ATOM 664 C C . VAL A 1 82 ? -15.723 -0.878 10.068 1.00 96.69 82 VAL A C 1
ATOM 666 O O . VAL A 1 82 ? -16.556 -0.318 9.358 1.00 96.69 82 VAL A O 1
ATOM 669 N N . PHE A 1 83 ? -14.455 -1.026 9.698 1.00 98.06 83 PHE A N 1
ATOM 670 C CA . PHE A 1 83 ? -13.958 -0.630 8.385 1.00 98.06 83 PHE A CA 1
ATOM 671 C C . PHE A 1 83 ? -12.775 -1.501 7.961 1.00 98.06 83 PHE A C 1
ATOM 673 O O . PHE A 1 83 ? -12.118 -2.160 8.763 1.00 98.06 83 PHE A O 1
ATOM 680 N N . GLY A 1 84 ? -12.519 -1.538 6.663 1.00 98.00 84 GLY A N 1
ATOM 681 C CA . GLY A 1 84 ? -11.447 -2.307 6.064 1.00 98.00 84 GLY A CA 1
ATOM 682 C C . GLY A 1 84 ? -10.117 -1.561 6.034 1.00 98.00 84 GLY A C 1
ATOM 683 O O . GLY A 1 84 ? -10.050 -0.366 5.743 1.00 98.00 84 GLY A O 1
ATOM 684 N N . ILE A 1 85 ? -9.040 -2.304 6.240 1.00 98.06 85 ILE A N 1
ATOM 685 C CA . ILE A 1 85 ? -7.671 -1.901 5.923 1.00 98.06 85 ILE A CA 1
ATOM 686 C C . ILE A 1 85 ? -6.993 -3.022 5.121 1.00 98.06 85 ILE A C 1
ATOM 688 O O . ILE A 1 85 ? -7.555 -4.103 4.914 1.00 98.06 85 ILE A O 1
ATOM 692 N N . TYR A 1 86 ? -5.779 -2.767 4.653 1.00 98.12 86 TYR A N 1
ATOM 693 C CA . TYR A 1 86 ? -4.940 -3.711 3.934 1.00 98.12 86 TYR A CA 1
ATOM 694 C C . TYR A 1 86 ? -3.540 -3.727 4.540 1.00 98.12 86 TYR A C 1
ATOM 696 O O . TYR A 1 86 ? -2.834 -2.718 4.525 1.00 98.12 86 TYR A O 1
ATOM 704 N N . GLN A 1 87 ? -3.106 -4.886 5.029 1.00 96.38 87 GLN A N 1
ATOM 705 C CA . GLN A 1 87 ? -1.701 -5.127 5.342 1.00 96.38 87 GLN A CA 1
ATOM 706 C C . GLN A 1 87 ? -1.029 -5.678 4.091 1.00 96.38 87 GLN A C 1
ATOM 708 O O . GLN A 1 87 ? -1.262 -6.823 3.701 1.00 96.38 87 GLN A O 1
ATOM 713 N N . LEU A 1 88 ? -0.221 -4.845 3.426 1.00 96.06 88 LEU A N 1
ATOM 714 C CA . LEU A 1 88 ? 0.255 -5.124 2.070 1.00 96.06 88 LEU A CA 1
ATOM 715 C C . LEU A 1 88 ? -0.940 -5.409 1.143 1.00 96.06 88 LEU A C 1
ATOM 717 O O . LEU A 1 88 ? -1.741 -4.524 0.865 1.00 96.06 88 LEU A O 1
ATOM 721 N N . ARG A 1 89 ? -1.075 -6.657 0.687 1.00 96.56 89 ARG A N 1
ATOM 722 C CA . ARG A 1 89 ? -2.149 -7.146 -0.187 1.00 96.56 89 ARG A CA 1
ATOM 723 C C . ARG A 1 89 ? -3.279 -7.844 0.578 1.00 96.56 89 ARG A C 1
ATOM 725 O O . ARG A 1 89 ? -4.292 -8.183 -0.025 1.00 96.56 89 ARG A O 1
ATOM 732 N N . GLN A 1 90 ? -3.105 -8.099 1.873 1.00 97.62 90 GLN A N 1
ATOM 733 C CA . GLN A 1 90 ? -4.057 -8.853 2.679 1.00 97.62 90 GLN A CA 1
ATOM 734 C C . GLN A 1 90 ? -5.144 -7.923 3.238 1.00 97.62 90 GLN A C 1
ATOM 736 O O . GLN A 1 90 ? -4.804 -6.977 3.950 1.00 97.62 90 GLN A O 1
ATOM 741 N N . PRO A 1 91 ? -6.437 -8.175 2.963 1.00 97.62 91 PRO A N 1
ATOM 742 C CA . PRO A 1 91 ? -7.524 -7.431 3.587 1.00 97.62 91 PRO A CA 1
ATOM 743 C C . PRO A 1 91 ? -7.614 -7.776 5.080 1.00 97.62 91 PRO A C 1
ATOM 745 O O . PRO A 1 91 ? -7.653 -8.951 5.446 1.00 97.62 91 PRO A O 1
ATOM 748 N N . LEU A 1 92 ? -7.690 -6.756 5.932 1.00 97.25 92 LEU A N 1
ATOM 749 C CA . LEU A 1 92 ? -7.930 -6.874 7.371 1.00 97.25 92 LEU A CA 1
ATOM 750 C C . LEU A 1 92 ? -9.138 -6.031 7.776 1.00 97.25 92 LEU A C 1
ATOM 752 O O . LEU A 1 92 ? -9.354 -4.945 7.239 1.00 97.25 92 LEU A O 1
ATOM 756 N N . LEU A 1 93 ? -9.931 -6.546 8.709 1.00 97.06 93 LEU A N 1
ATOM 757 C CA . LEU A 1 93 ? -11.070 -5.827 9.263 1.00 97.06 93 LEU A CA 1
ATOM 758 C C . LEU A 1 93 ? -10.628 -5.132 10.548 1.00 97.06 93 LEU A C 1
ATOM 760 O O . LEU A 1 93 ? -10.156 -5.796 11.469 1.00 97.06 93 LEU A O 1
ATOM 764 N N . MET A 1 94 ? -10.780 -3.815 10.602 1.00 96.69 94 MET A N 1
ATOM 765 C CA . MET A 1 94 ? -10.581 -3.040 11.816 1.00 96.69 94 MET A CA 1
ATOM 766 C C . MET A 1 94 ? -11.921 -2.906 12.534 1.00 96.69 94 MET A C 1
ATOM 768 O O . MET A 1 94 ? -12.920 -2.506 11.933 1.00 96.69 94 MET A O 1
ATOM 772 N N . ILE A 1 95 ? -11.928 -3.289 13.807 1.00 95.81 95 ILE A N 1
ATOM 773 C CA . ILE A 1 95 ? -13.089 -3.219 14.691 1.00 95.81 95 ILE A CA 1
ATOM 774 C C . ILE A 1 95 ? -12.776 -2.161 15.742 1.00 95.81 95 ILE A C 1
ATOM 776 O O . ILE A 1 95 ? -11.720 -2.214 16.374 1.00 95.81 95 ILE A O 1
ATOM 780 N N . ARG A 1 96 ? -13.688 -1.206 15.887 1.00 92.75 96 ARG A N 1
ATOM 781 C CA . ARG A 1 96 ? -13.625 -0.102 16.834 1.00 92.75 96 ARG A CA 1
ATOM 782 C C . ARG A 1 96 ? -14.703 -0.306 17.893 1.00 92.75 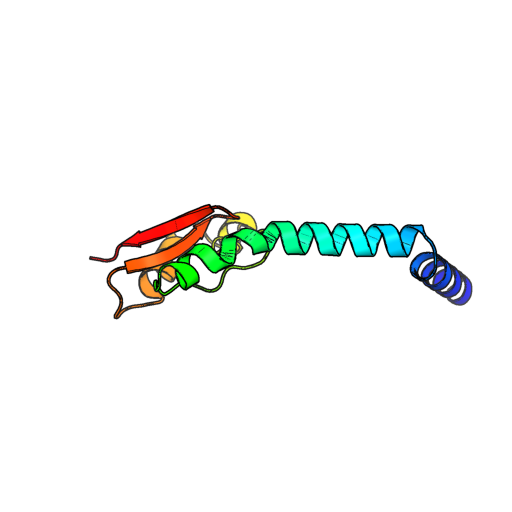96 ARG A C 1
ATOM 784 O O . ARG A 1 96 ? -15.850 -0.589 17.541 1.00 92.75 96 ARG A O 1
ATOM 791 N N . ASP A 1 97 ? -14.313 -0.199 19.155 1.00 86.06 97 ASP A N 1
ATOM 792 C CA . ASP A 1 97 ? -15.214 -0.180 20.309 1.00 86.06 97 ASP A CA 1
ATOM 793 C C . ASP A 1 97 ? -15.893 1.187 20.514 1.00 86.06 97 ASP A C 1
ATOM 795 O O . ASP A 1 97 ? -15.374 2.227 20.029 1.00 86.06 97 ASP A O 1
#

Foldseek 3Di:
DVVVVVVVVVCCCPDPNVVVVVVVVVVLQCVQCVQVCVQVVVVFAEDDQDRQAWQCPCCVVVVDPPVVSVVCRLPVCVPDQWHWTDGRNRIDIDGHD